Protein AF-A0AAN6SY21-F1 (afdb_monomer_lite)

Radius of gyration: 16.22 Å; chains: 1; bounding box: 30×25×42 Å

Structure (mmCIF, N/CA/C/O backbone):
data_AF-A0AAN6SY21-F1
#
_entry.id   AF-A0AAN6SY21-F1
#
loop_
_atom_site.group_PDB
_atom_site.id
_atom_site.type_symbol
_atom_site.label_atom_id
_atom_site.label_alt_id
_atom_site.label_comp_id
_atom_site.label_asym_id
_atom_site.label_entity_id
_atom_site.label_seq_id
_atom_site.pdbx_PDB_ins_code
_atom_site.Cartn_x
_atom_site.Cartn_y
_atom_site.Cartn_z
_atom_site.occupancy
_atom_site.B_iso_or_equiv
_atom_site.auth_seq_id
_atom_site.auth_comp_id
_atom_site.auth_asym_id
_atom_site.auth_atom_id
_atom_site.pdbx_PDB_model_num
ATOM 1 N N . MET A 1 1 ? -2.732 0.636 1.870 1.00 81.62 1 MET A N 1
ATOM 2 C CA . MET A 1 1 ? -2.852 0.783 3.342 1.00 81.62 1 MET A CA 1
ATOM 3 C C . MET A 1 1 ? -3.647 2.021 3.750 1.00 81.62 1 MET A C 1
ATOM 5 O O . MET A 1 1 ? -4.694 1.831 4.340 1.00 81.62 1 MET A O 1
ATOM 9 N N . LYS A 1 2 ? -3.239 3.257 3.399 1.00 82.75 2 LYS A N 1
ATOM 10 C CA . LYS A 1 2 ? -3.984 4.492 3.751 1.00 82.75 2 LYS A CA 1
ATOM 11 C C . LYS A 1 2 ? -5.486 4.419 3.426 1.00 82.75 2 LYS A C 1
ATOM 13 O O . LYS A 1 2 ? -6.296 4.540 4.330 1.00 82.75 2 LYS A O 1
ATOM 18 N N . LYS A 1 3 ? -5.827 4.124 2.166 1.00 85.81 3 LYS A N 1
ATOM 19 C CA . LYS A 1 3 ? -7.222 3.993 1.719 1.00 85.81 3 LYS A CA 1
ATOM 20 C C . LYS A 1 3 ? -8.009 2.945 2.516 1.00 85.81 3 LYS A C 1
ATOM 22 O O . LYS A 1 3 ? -9.128 3.195 2.918 1.00 85.81 3 LYS A O 1
ATOM 27 N N . TRP A 1 4 ? -7.391 1.800 2.811 1.00 89.00 4 TRP A N 1
ATOM 28 C CA . TRP A 1 4 ? -8.026 0.757 3.620 1.00 89.00 4 TRP A CA 1
ATOM 29 C C . TRP A 1 4 ? -8.365 1.261 5.030 1.00 89.00 4 TRP A C 1
ATOM 31 O O . TRP A 1 4 ? -9.446 0.979 5.526 1.00 89.00 4 TRP A O 1
ATOM 41 N N . ILE A 1 5 ? -7.470 2.037 5.654 1.00 86.81 5 ILE A N 1
ATOM 42 C CA . ILE A 1 5 ? -7.713 2.633 6.977 1.00 86.81 5 ILE A CA 1
ATOM 43 C C . ILE A 1 5 ? -8.851 3.658 6.904 1.00 86.81 5 ILE A C 1
ATOM 45 O O . ILE A 1 5 ? -9.716 3.635 7.769 1.00 86.81 5 ILE A O 1
ATOM 49 N N . GLU A 1 6 ? -8.876 4.503 5.870 1.00 89.62 6 GLU A N 1
ATOM 50 C CA . GLU A 1 6 ? -9.962 5.468 5.621 1.00 89.62 6 GLU A CA 1
ATOM 51 C C . GLU A 1 6 ? -11.319 4.778 5.403 1.00 89.62 6 GLU A C 1
ATOM 53 O O . GLU A 1 6 ? -12.339 5.271 5.869 1.00 89.62 6 GLU A O 1
ATOM 58 N N . ASP A 1 7 ? -11.330 3.615 4.747 1.00 89.38 7 ASP A N 1
ATOM 59 C CA . ASP A 1 7 ? -12.551 2.849 4.476 1.00 89.38 7 ASP A CA 1
ATOM 60 C C . ASP A 1 7 ? -13.094 2.117 5.729 1.00 89.38 7 ASP A C 1
ATOM 62 O O . ASP A 1 7 ? -14.274 1.772 5.772 1.00 89.38 7 ASP A O 1
ATOM 66 N N . HIS A 1 8 ? -12.253 1.856 6.742 1.00 88.88 8 HIS A N 1
ATOM 67 C CA . HIS A 1 8 ? -12.599 1.017 7.908 1.00 88.88 8 HIS A CA 1
ATOM 68 C C . HIS A 1 8 ? -12.608 1.760 9.250 1.00 88.88 8 HIS A C 1
ATOM 70 O O . HIS A 1 8 ? -13.091 1.217 10.247 1.00 88.88 8 HIS A O 1
ATOM 76 N N . HIS A 1 9 ? -12.083 2.983 9.305 1.00 88.25 9 HIS A N 1
ATOM 77 C CA . HIS A 1 9 ? -11.981 3.766 10.530 1.00 88.25 9 HIS A CA 1
ATOM 78 C C . HIS A 1 9 ? -12.285 5.243 10.276 1.00 88.25 9 HIS A C 1
ATOM 80 O O . HIS A 1 9 ? -11.900 5.803 9.254 1.00 88.25 9 HIS A O 1
ATOM 86 N N . ASP A 1 10 ? -12.895 5.898 11.263 1.00 88.94 10 ASP A N 1
ATOM 87 C CA . ASP A 1 10 ? -12.945 7.358 11.311 1.00 88.94 10 ASP A CA 1
ATOM 88 C C . ASP A 1 10 ? -11.561 7.897 11.695 1.00 88.94 10 ASP A C 1
ATOM 90 O O . ASP A 1 10 ? -11.173 7.903 12.866 1.00 88.94 10 ASP A O 1
ATOM 94 N N . VAL A 1 11 ? -10.786 8.284 10.682 1.00 83.00 11 VAL A N 1
ATOM 95 C CA . VAL A 1 11 ? -9.365 8.626 10.825 1.00 83.00 11 VAL A CA 1
ATOM 96 C C . VAL A 1 11 ? -9.155 9.870 11.690 1.00 83.00 11 VAL A C 1
ATOM 98 O O . VAL A 1 11 ? -8.132 9.966 12.367 1.00 83.00 11 VAL A O 1
ATOM 101 N N . GLU A 1 12 ? -10.121 10.792 11.721 1.00 84.12 12 GLU A N 1
ATOM 102 C CA . GLU A 1 12 ? -10.044 12.016 12.530 1.00 84.12 12 GLU A CA 1
ATOM 103 C C . GLU A 1 12 ? -10.262 11.741 14.024 1.00 84.12 12 GLU A C 1
ATOM 105 O O . GLU A 1 12 ? -9.773 12.487 14.874 1.00 84.12 12 GLU A O 1
ATOM 110 N N . ALA A 1 13 ? -10.930 10.634 14.356 1.00 87.31 13 ALA A N 1
ATOM 111 C CA . ALA A 1 13 ? -11.211 10.222 15.727 1.00 87.31 13 ALA A CA 1
ATOM 112 C C . ALA A 1 13 ? -10.184 9.227 16.307 1.00 87.31 13 ALA A C 1
ATOM 114 O O . ALA A 1 13 ? -10.287 8.844 17.477 1.00 87.31 13 ALA A O 1
ATOM 115 N N . LEU A 1 14 ? -9.191 8.781 15.524 1.00 89.06 14 LEU A N 1
ATOM 116 C CA . LEU A 1 14 ? -8.223 7.778 15.975 1.00 89.06 14 LEU A CA 1
ATOM 117 C C . LEU A 1 14 ? -7.197 8.361 16.954 1.00 89.06 14 LEU A C 1
ATOM 119 O O . LEU A 1 14 ? -6.381 9.219 16.617 1.00 89.06 14 LEU A O 1
ATOM 123 N N . SER A 1 15 ? -7.136 7.787 18.155 1.00 93.69 15 SER A N 1
ATOM 124 C CA . SER A 1 15 ? -5.983 7.971 19.040 1.00 93.69 15 SER A CA 1
ATOM 125 C C . SER A 1 15 ? -4.744 7.241 18.502 1.00 93.69 15 SER A C 1
ATOM 127 O O . SER A 1 15 ? -4.844 6.274 17.743 1.00 93.69 15 SER A O 1
ATOM 129 N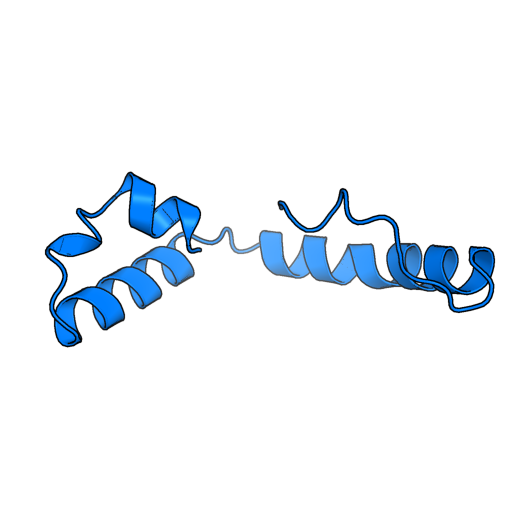 N . LEU A 1 16 ? -3.548 7.646 18.943 1.00 91.38 16 LEU A N 1
ATOM 130 C CA . LEU A 1 16 ? -2.285 7.038 18.500 1.00 91.38 16 LEU A CA 1
ATOM 131 C C . LEU A 1 16 ? -2.233 5.496 18.673 1.00 91.38 16 LEU A C 1
ATOM 133 O O . LEU A 1 16 ? -1.774 4.812 17.754 1.00 91.38 16 LEU A O 1
ATOM 137 N N . PRO A 1 17 ? -2.704 4.907 19.797 1.00 94.06 17 PRO A N 1
ATOM 138 C CA . PRO A 1 17 ? -2.770 3.451 19.940 1.00 94.06 17 PRO A CA 1
ATOM 139 C C . PRO A 1 17 ? -3.728 2.785 18.945 1.00 94.06 17 PRO A C 1
ATOM 141 O O . PRO A 1 17 ? -3.399 1.733 18.397 1.00 94.06 17 PRO A O 1
ATOM 144 N N . GLN A 1 18 ? -4.881 3.403 18.675 1.00 91.56 18 GLN A N 1
ATOM 145 C CA . GLN A 1 18 ? -5.857 2.885 17.712 1.00 91.56 18 GLN A CA 1
ATOM 146 C C . GLN A 1 18 ? -5.328 2.990 16.281 1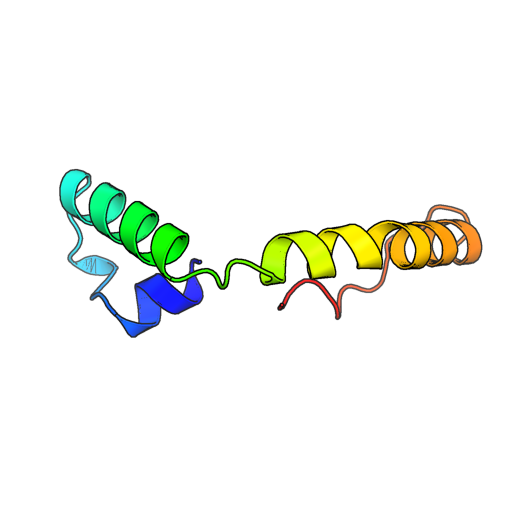.00 91.56 18 GLN A C 1
ATOM 148 O O . GLN A 1 18 ? -5.487 2.056 15.505 1.00 91.56 18 GLN A O 1
ATOM 153 N N . LEU A 1 19 ? -4.610 4.067 15.950 1.00 92.00 19 LEU A N 1
ATOM 154 C CA . LEU A 1 19 ? -3.938 4.199 14.660 1.00 92.00 19 LEU A CA 1
ATOM 155 C C . LEU A 1 19 ? -2.904 3.084 14.453 1.00 92.00 19 LEU A C 1
ATOM 157 O O . LEU A 1 19 ? -2.830 2.509 13.371 1.00 92.00 19 LEU A O 1
ATOM 161 N N . ARG A 1 20 ? -2.136 2.724 15.490 1.00 92.06 20 ARG A N 1
ATOM 162 C CA . ARG A 1 20 ? -1.195 1.594 15.413 1.00 92.06 2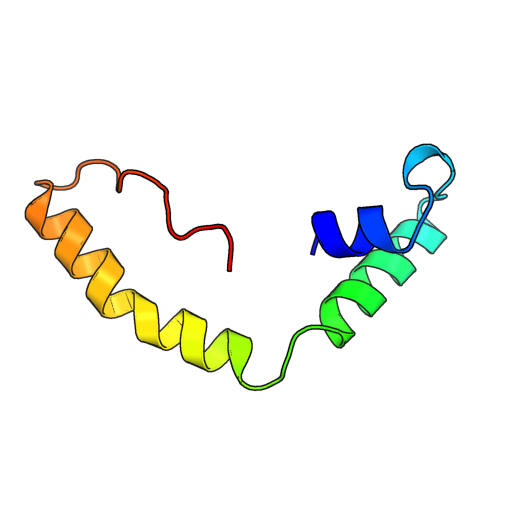0 ARG A CA 1
ATOM 163 C C . ARG A 1 20 ? -1.914 0.277 15.113 1.00 92.06 20 ARG A C 1
ATOM 165 O O . ARG A 1 20 ? -1.437 -0.492 14.284 1.00 92.06 20 ARG A O 1
ATOM 172 N N . GLN A 1 21 ? -3.052 0.028 15.759 1.00 94.12 21 GLN A N 1
ATOM 173 C CA . GLN A 1 21 ? -3.868 -1.159 15.488 1.00 94.12 21 GLN A CA 1
ATOM 174 C C . GLN A 1 21 ? -4.455 -1.141 14.074 1.00 94.12 21 GLN A C 1
ATOM 176 O O . GLN A 1 21 ? -4.400 -2.156 13.389 1.00 94.12 21 GLN A O 1
ATOM 181 N N . ALA A 1 22 ? -4.940 0.010 13.608 1.00 92.25 22 ALA A N 1
ATOM 182 C CA . ALA A 1 22 ? -5.464 0.173 12.256 1.00 92.25 22 ALA A CA 1
ATOM 183 C C . ALA A 1 22 ? -4.386 -0.082 11.189 1.00 92.25 22 ALA A C 1
ATOM 185 O O . ALA A 1 22 ? -4.648 -0.756 10.198 1.00 92.25 22 ALA A O 1
ATOM 186 N N . VAL A 1 23 ? -3.153 0.392 11.405 1.00 93.38 23 VAL A N 1
ATOM 187 C CA . VAL A 1 23 ? -2.015 0.108 10.513 1.00 93.38 23 VAL A CA 1
ATOM 188 C C . VAL A 1 23 ? -1.689 -1.385 10.480 1.00 93.38 23 VAL A C 1
ATOM 190 O O . VAL A 1 23 ? -1.456 -1.918 9.396 1.00 93.38 23 VAL A O 1
ATOM 193 N N . GLN A 1 24 ? -1.705 -2.062 11.632 1.00 93.75 24 GLN A N 1
ATOM 194 C CA . GLN A 1 24 ? -1.496 -3.509 11.687 1.00 93.75 24 GLN A CA 1
ATOM 195 C C . GLN A 1 24 ? -2.619 -4.263 10.961 1.00 93.75 24 GLN A C 1
ATOM 197 O O . GLN A 1 24 ? -2.334 -5.102 10.117 1.00 93.75 24 GLN A O 1
ATOM 202 N N . GLY A 1 25 ? -3.885 -3.909 11.197 1.00 93.44 25 GLY A N 1
ATOM 203 C CA . GLY A 1 25 ? -5.021 -4.519 10.499 1.00 93.44 25 GLY A CA 1
ATOM 204 C C . GLY A 1 25 ? -4.970 -4.298 8.985 1.00 93.44 25 GLY A C 1
ATOM 205 O O . GLY A 1 25 ? -5.193 -5.224 8.210 1.00 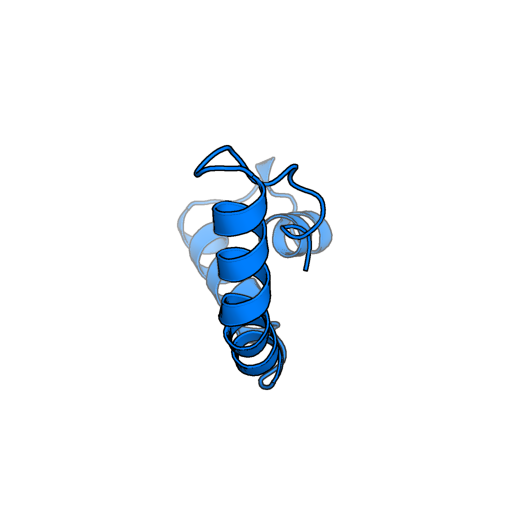93.44 25 GLY A O 1
ATOM 206 N N . ALA A 1 26 ? -4.575 -3.098 8.551 1.00 93.69 26 ALA A N 1
ATOM 207 C CA . ALA A 1 26 ? -4.372 -2.791 7.139 1.00 93.69 26 ALA A CA 1
ATOM 208 C C . ALA A 1 26 ? -3.229 -3.599 6.511 1.00 93.69 26 ALA A C 1
ATOM 210 O O . ALA A 1 26 ? -3.253 -3.848 5.306 1.00 93.69 26 ALA A O 1
ATOM 211 N N . TRP A 1 27 ? -2.212 -3.959 7.298 1.00 93.69 27 TRP A N 1
ATOM 212 C CA . TRP A 1 27 ? -1.116 -4.822 6.865 1.00 93.69 27 TRP A CA 1
ATOM 213 C C . TRP A 1 27 ? -1.566 -6.277 6.753 1.00 93.69 27 TRP A C 1
ATOM 215 O O . TRP A 1 27 ? -1.320 -6.918 5.736 1.00 93.69 27 TRP A O 1
ATOM 225 N N . ASP A 1 28 ? -2.287 -6.769 7.756 1.00 93.94 28 ASP A N 1
ATOM 226 C CA . ASP A 1 28 ? -2.782 -8.146 7.797 1.00 93.94 28 ASP A CA 1
ATOM 227 C C . ASP A 1 28 ? -3.835 -8.415 6.705 1.00 93.94 28 ASP A C 1
ATOM 229 O O . ASP A 1 28 ? -3.994 -9.547 6.252 1.00 93.94 28 ASP A O 1
ATOM 233 N N . ALA A 1 29 ? -4.520 -7.369 6.229 1.00 93.00 29 ALA A N 1
ATOM 234 C CA . ALA A 1 29 ? -5.446 -7.433 5.101 1.00 93.00 29 ALA A CA 1
ATOM 235 C C . ALA A 1 29 ? -4.759 -7.530 3.722 1.00 93.00 29 ALA A C 1
ATOM 237 O O . ALA A 1 29 ? -5.442 -7.743 2.716 1.00 93.00 29 ALA A O 1
ATOM 238 N N . VAL A 1 30 ? -3.434 -7.358 3.633 1.00 92.12 30 VAL A N 1
ATOM 239 C CA . VAL A 1 30 ? -2.707 -7.471 2.360 1.00 92.12 30 VAL A CA 1
ATOM 240 C C . VAL A 1 30 ? -2.672 -8.941 1.912 1.00 92.12 30 VAL A C 1
ATOM 242 O O . VAL A 1 30 ? -2.198 -9.795 2.663 1.00 92.12 30 VAL A O 1
ATOM 245 N N . PRO A 1 31 ? -3.106 -9.272 0.678 1.00 93.00 31 PRO A N 1
ATOM 246 C CA . PRO A 1 31 ? -3.070 -10.648 0.193 1.00 93.00 31 PRO A CA 1
ATOM 247 C C . PRO A 1 31 ? -1.639 -11.225 0.175 1.00 93.00 31 PRO A C 1
ATOM 249 O O . PRO A 1 31 ? -0.720 -10.546 -0.293 1.00 93.00 31 PRO A O 1
ATOM 252 N N . PRO A 1 32 ? -1.421 -12.495 0.570 1.00 89.56 32 PRO A N 1
ATOM 253 C CA . PRO A 1 32 ? -0.080 -13.093 0.650 1.00 89.56 32 PRO A CA 1
ATOM 254 C C . PRO A 1 32 ? 0.721 -13.098 -0.663 1.00 89.56 32 PRO A C 1
ATOM 256 O O . PRO A 1 32 ? 1.955 -13.113 -0.654 1.00 89.56 32 PRO A O 1
ATOM 259 N N . ASP A 1 33 ? 0.036 -13.103 -1.807 1.00 93.38 33 ASP A N 1
ATOM 260 C CA . ASP A 1 33 ? 0.671 -13.086 -3.130 1.00 93.38 33 ASP A CA 1
ATOM 261 C C . ASP A 1 33 ? 0.926 -11.673 -3.661 1.00 93.38 33 ASP A C 1
ATOM 263 O O . ASP A 1 33 ? 1.732 -11.499 -4.576 1.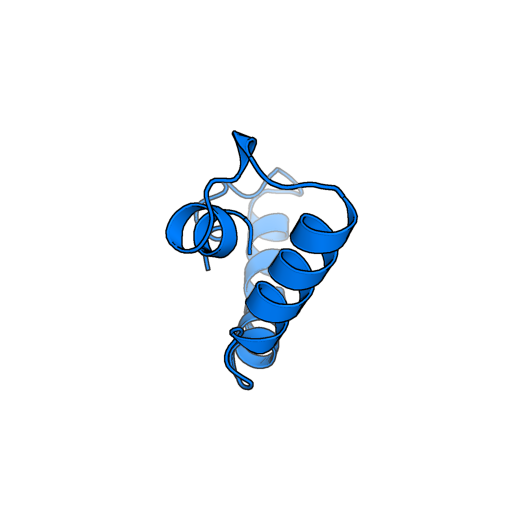00 93.38 33 ASP A O 1
ATOM 267 N N . PHE A 1 34 ? 0.292 -10.654 -3.075 1.00 91.94 34 PHE A N 1
ATOM 268 C CA . PHE A 1 34 ? 0.366 -9.279 -3.560 1.00 91.94 34 PHE A CA 1
ATOM 269 C C . PHE A 1 34 ? 1.809 -8.763 -3.585 1.00 91.94 34 PHE A C 1
ATOM 271 O O . PHE A 1 34 ? 2.276 -8.264 -4.606 1.00 91.94 34 PHE A O 1
ATOM 278 N N . LEU A 1 35 ? 2.559 -8.953 -2.493 1.00 90.44 35 LEU A N 1
ATOM 279 C CA . LEU A 1 35 ? 3.952 -8.497 -2.403 1.00 90.44 35 LEU A CA 1
ATOM 280 C C . LEU A 1 35 ? 4.864 -9.221 -3.402 1.00 90.44 35 LEU A C 1
ATOM 282 O O . LEU A 1 35 ? 5.773 -8.610 -3.965 1.00 90.44 35 LEU A O 1
ATOM 286 N N . ARG A 1 36 ? 4.599 -10.508 -3.669 1.00 92.62 36 ARG A N 1
ATOM 287 C CA . ARG A 1 36 ? 5.320 -11.271 -4.697 1.00 92.62 36 ARG A CA 1
ATOM 288 C C . ARG A 1 36 ? 5.040 -10.711 -6.086 1.00 92.62 36 ARG A C 1
ATOM 290 O O . ARG A 1 36 ? 5.976 -10.438 -6.831 1.00 92.62 36 ARG A O 1
ATOM 297 N N . GLN A 1 37 ? 3.774 -10.474 -6.418 1.00 92.06 37 GLN A N 1
ATOM 298 C CA . GLN A 1 37 ? 3.390 -9.874 -7.698 1.00 92.06 37 GLN A CA 1
ATOM 299 C C . GLN A 1 37 ? 3.987 -8.475 -7.868 1.00 92.06 37 GLN A C 1
ATOM 301 O O . GLN A 1 37 ? 4.547 -8.176 -8.921 1.00 92.06 37 GLN A O 1
ATOM 306 N N . LEU A 1 38 ? 3.957 -7.650 -6.818 1.00 91.19 38 LEU A N 1
ATOM 307 C CA . LEU A 1 38 ? 4.573 -6.327 -6.818 1.00 91.19 38 LEU A CA 1
ATOM 308 C C . LEU A 1 38 ? 6.074 -6.407 -7.120 1.00 91.19 38 LEU A C 1
ATOM 310 O O . LEU A 1 38 ? 6.558 -5.681 -7.990 1.00 91.19 38 LEU A O 1
ATOM 314 N N . ALA A 1 39 ? 6.797 -7.323 -6.469 1.00 92.25 39 ALA A N 1
ATOM 315 C CA . ALA A 1 39 ? 8.219 -7.544 -6.723 1.00 92.25 39 ALA A CA 1
ATOM 316 C C . ALA A 1 39 ? 8.483 -7.975 -8.176 1.00 92.25 39 ALA A C 1
ATOM 318 O O . ALA A 1 39 ? 9.419 -7.481 -8.808 1.00 92.25 39 ALA A O 1
ATOM 319 N N . HIS A 1 40 ? 7.620 -8.815 -8.752 1.00 93.50 40 HIS A N 1
ATOM 320 C CA . HIS A 1 40 ? 7.719 -9.213 -10.159 1.00 93.50 40 HIS A CA 1
ATOM 321 C C . HIS A 1 40 ? 7.528 -8.051 -11.148 1.00 93.50 40 HIS A C 1
ATOM 323 O O . HIS A 1 40 ? 7.982 -8.156 -12.286 1.00 93.50 40 HIS A O 1
ATOM 329 N N . THR A 1 41 ? 6.939 -6.918 -10.741 1.00 91.19 41 THR A N 1
ATOM 330 C CA . THR A 1 41 ? 6.847 -5.723 -11.604 1.00 91.19 41 THR A CA 1
ATOM 331 C C . THR A 1 41 ? 8.159 -4.936 -11.710 1.00 91.19 41 THR A C 1
ATOM 333 O O . THR A 1 41 ? 8.304 -4.108 -12.613 1.00 91.19 41 THR A O 1
ATOM 336 N N . MET A 1 42 ? 9.133 -5.182 -10.824 1.00 91.94 42 MET A N 1
ATOM 337 C CA . MET A 1 42 ? 10.359 -4.381 -10.729 1.00 91.94 42 MET A CA 1
ATOM 338 C C . MET A 1 42 ? 11.196 -4.350 -12.016 1.00 91.94 42 MET A C 1
ATOM 340 O O . MET A 1 42 ? 11.584 -3.251 -12.419 1.00 91.94 42 MET A O 1
ATOM 344 N N . PRO A 1 43 ? 11.443 -5.473 -12.719 1.00 92.75 43 PRO A N 1
ATOM 345 C CA . PRO A 1 43 ? 12.185 -5.435 -13.978 1.00 92.75 43 PRO A CA 1
ATOM 346 C C . PRO A 1 43 ? 11.521 -4.541 -15.034 1.00 92.75 43 PRO A C 1
ATOM 348 O O . PRO A 1 43 ? 12.205 -3.772 -15.705 1.00 92.75 43 PRO A O 1
ATOM 351 N N . GLY A 1 44 ? 10.187 -4.578 -15.138 1.00 90.19 44 GLY A N 1
ATOM 352 C CA . GLY A 1 44 ? 9.436 -3.728 -16.066 1.00 90.19 44 GLY A CA 1
ATOM 353 C C . GLY A 1 44 ? 9.549 -2.241 -15.722 1.00 90.19 44 GLY A C 1
ATOM 354 O O . GLY A 1 44 ? 9.759 -1.416 -16.609 1.00 90.19 44 GLY A O 1
ATOM 355 N N . ARG A 1 45 ? 9.500 -1.893 -14.429 1.00 88.44 45 ARG A N 1
ATOM 356 C CA . ARG A 1 45 ? 9.720 -0.514 -13.959 1.00 88.44 45 ARG A CA 1
ATOM 357 C C . ARG A 1 45 ? 11.123 -0.015 -14.323 1.00 88.44 45 ARG A C 1
ATOM 359 O O . ARG A 1 45 ? 11.264 1.099 -14.814 1.00 88.44 45 ARG A O 1
ATOM 366 N N . LEU A 1 46 ? 12.149 -0.849 -14.144 1.00 89.38 46 LEU A N 1
ATOM 367 C CA . LEU A 1 46 ? 13.531 -0.502 -14.498 1.00 89.38 46 LEU A CA 1
ATOM 368 C C . LEU A 1 46 ? 13.710 -0.293 -16.007 1.00 89.38 46 LEU A C 1
ATOM 370 O O . LEU A 1 46 ? 14.351 0.673 -16.415 1.00 89.38 46 LEU A O 1
ATOM 374 N N . GLN A 1 47 ? 13.108 -1.146 -16.840 1.00 89.50 47 GLN A N 1
ATOM 375 C CA . GLN A 1 47 ? 13.147 -0.979 -18.297 1.00 89.50 47 GLN A CA 1
ATOM 376 C C . GLN A 1 47 ? 12.533 0.351 -18.741 1.00 89.50 47 GLN A C 1
ATOM 378 O O . GLN A 1 47 ? 13.070 1.008 -19.629 1.00 89.50 47 GLN A O 1
ATOM 383 N N . GLN A 1 48 ? 11.448 0.783 -18.098 1.00 86.44 48 GLN A N 1
ATOM 384 C CA . GLN A 1 48 ? 10.828 2.069 -18.403 1.00 86.44 48 GLN A CA 1
ATOM 385 C C . GLN A 1 48 ? 11.710 3.258 -17.990 1.00 86.44 48 GLN A C 1
ATOM 387 O O . GLN A 1 48 ? 11.784 4.234 -18.728 1.00 86.44 48 GLN A O 1
ATOM 392 N N . VAL A 1 49 ? 12.431 3.173 -16.864 1.00 88.19 49 VAL A N 1
ATOM 393 C CA . VAL A 1 49 ? 13.387 4.226 -16.463 1.00 88.19 49 VAL A CA 1
ATOM 394 C C . VAL A 1 49 ? 14.502 4.344 -17.497 1.00 88.19 49 VAL A C 1
ATOM 396 O O . VAL A 1 49 ? 14.861 5.450 -17.896 1.00 88.19 49 VAL A O 1
ATOM 399 N N . ILE A 1 50 ? 15.020 3.208 -17.972 1.00 89.56 50 ILE A N 1
ATOM 400 C CA . ILE A 1 50 ? 16.036 3.175 -19.031 1.00 89.56 50 ILE A CA 1
ATOM 401 C C . ILE A 1 50 ? 15.486 3.809 -20.314 1.00 89.56 50 ILE A C 1
ATOM 403 O O . ILE A 1 50 ? 16.147 4.663 -20.901 1.00 89.56 50 ILE A O 1
ATOM 407 N N . ALA A 1 51 ? 14.268 3.442 -20.723 1.00 87.81 51 ALA A N 1
ATOM 408 C CA . ALA A 1 51 ? 13.617 4.007 -21.905 1.00 87.81 51 ALA A CA 1
ATOM 409 C C . ALA A 1 51 ? 13.390 5.526 -21.791 1.00 87.81 51 ALA A C 1
ATOM 411 O O . ALA A 1 51 ? 13.504 6.240 -22.783 1.00 87.81 51 ALA A O 1
ATOM 412 N N . ASN A 1 52 ? 13.149 6.027 -20.578 1.00 88.88 52 ASN A N 1
ATOM 413 C CA . ASN A 1 52 ? 13.001 7.453 -20.287 1.00 88.88 52 ASN A CA 1
ATOM 414 C C . ASN A 1 52 ? 14.346 8.184 -20.111 1.00 88.88 52 ASN A C 1
ATOM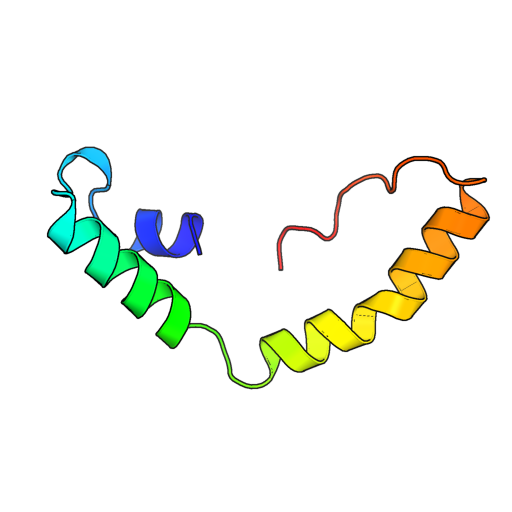 416 O O . ASN A 1 52 ? 14.361 9.327 -19.654 1.00 88.88 52 ASN A O 1
ATOM 420 N N . GLY A 1 53 ? 15.484 7.544 -20.407 1.00 87.00 53 GLY A N 1
ATOM 421 C CA . GLY A 1 53 ? 16.809 8.150 -20.243 1.00 87.00 53 GLY A CA 1
ATOM 422 C C . GLY A 1 53 ? 17.152 8.485 -18.787 1.00 87.00 53 GLY A C 1
ATOM 423 O O . GLY A 1 53 ? 17.883 9.437 -18.532 1.00 87.00 53 GLY A O 1
ATOM 424 N N . GLY A 1 54 ? 16.593 7.741 -17.828 1.00 80.31 54 GLY A N 1
ATOM 425 C CA . GLY A 1 54 ? 16.722 8.016 -16.394 1.00 80.31 54 GLY A CA 1
ATOM 426 C C . GLY A 1 54 ? 15.682 8.995 -15.836 1.00 80.31 54 GLY A C 1
ATOM 427 O O . GLY A 1 54 ? 15.729 9.300 -14.647 1.00 80.31 54 GLY A O 1
ATOM 428 N N . GLY A 1 55 ? 14.751 9.482 -16.664 1.00 79.62 55 GLY A N 1
ATOM 429 C CA . GLY A 1 55 ? 13.656 10.356 -16.244 1.00 79.62 55 GLY A CA 1
ATOM 430 C C . GLY A 1 55 ? 12.582 9.651 -15.410 1.00 79.62 55 GLY A C 1
ATOM 431 O O . GLY A 1 55 ? 12.504 8.422 -15.349 1.00 79.62 55 GLY A O 1
ATOM 432 N N . GLU A 1 56 ? 11.729 10.453 -14.770 1.00 76.12 56 GLU A N 1
ATOM 433 C CA . GLU A 1 56 ? 10.651 9.961 -13.912 1.00 76.12 56 GLU A CA 1
ATOM 434 C C . GLU A 1 56 ? 9.687 9.047 -14.688 1.00 76.12 56 GLU A C 1
ATOM 436 O O . GLU A 1 56 ? 9.334 9.288 -15.847 1.00 76.12 56 GLU A O 1
ATOM 441 N N . LEU A 1 57 ? 9.252 7.966 -14.045 1.00 68.94 57 LEU A N 1
ATOM 442 C CA . LEU A 1 57 ? 8.170 7.140 -14.563 1.00 68.94 57 LEU A CA 1
ATOM 443 C C . LEU A 1 57 ? 6.863 7.893 -14.347 1.00 68.94 57 LEU A C 1
ATOM 445 O O . LEU A 1 57 ? 6.480 8.102 -13.198 1.00 68.94 57 LEU A O 1
ATOM 449 N N . VAL A 1 58 ? 6.156 8.262 -15.419 1.00 61.53 58 VAL A N 1
ATOM 450 C CA . VAL A 1 58 ? 4.819 8.859 -15.296 1.00 61.53 58 VAL A CA 1
ATOM 451 C C . VAL A 1 58 ? 3.925 7.874 -14.535 1.00 61.53 58 VAL A C 1
ATOM 453 O O . VAL A 1 58 ? 3.606 6.768 -14.978 1.00 61.53 58 VAL A O 1
ATOM 456 N N . THR A 1 59 ? 3.602 8.270 -13.313 1.00 54.91 59 THR A N 1
ATOM 457 C CA . THR A 1 59 ? 3.135 7.449 -12.202 1.00 54.91 59 THR A CA 1
ATOM 458 C C . THR A 1 59 ? 1.673 7.034 -12.373 1.00 54.91 59 THR A C 1
ATOM 460 O O . THR A 1 59 ? 0.768 7.638 -11.812 1.00 54.91 59 THR A O 1
ATOM 463 N N . ARG A 1 60 ? 1.408 5.951 -13.115 1.00 49.91 60 ARG A N 1
ATOM 464 C CA . ARG A 1 60 ? 0.086 5.279 -13.101 1.00 49.91 60 ARG A CA 1
ATOM 465 C C . ARG A 1 60 ? 0.040 3.948 -12.346 1.00 49.91 60 ARG A C 1
ATOM 467 O O . ARG A 1 60 ? -1.041 3.408 -12.158 1.00 49.91 60 ARG A O 1
ATOM 474 N N . PHE A 1 61 ? 1.176 3.446 -11.857 1.00 50.66 61 PHE A N 1
ATOM 475 C CA . PHE A 1 61 ? 1.285 2.097 -11.270 1.00 50.66 61 PHE A CA 1
ATOM 476 C C . PHE A 1 61 ? 1.514 2.057 -9.748 1.00 50.66 61 PHE A C 1
ATOM 478 O O . PHE A 1 61 ? 1.822 0.998 -9.205 1.00 50.66 61 PHE A O 1
ATOM 485 N N . TRP A 1 62 ? 1.376 3.185 -9.045 1.00 48.06 62 TRP A N 1
ATOM 486 C CA . TRP A 1 62 ? 1.500 3.238 -7.578 1.00 48.06 62 TRP A CA 1
ATOM 487 C C . TRP A 1 62 ? 0.183 2.968 -6.827 1.00 48.06 62 TRP A C 1
ATOM 489 O O . TRP A 1 62 ? 0.181 2.970 -5.602 1.00 48.06 62 TRP A O 1
ATOM 499 N N . TYR A 1 63 ? -0.916 2.710 -7.545 1.00 42.75 63 TYR A N 1
ATOM 500 C CA . TYR A 1 63 ? -2.222 2.345 -6.977 1.00 42.75 63 TYR A CA 1
ATOM 501 C C . TYR A 1 63 ? -2.555 0.862 -7.200 1.00 42.75 63 TYR A C 1
ATOM 503 O O . TYR A 1 63 ? -3.651 0.525 -7.645 1.00 42.75 63 TYR A O 1
ATOM 511 N N . LEU A 1 64 ? -1.593 -0.015 -6.923 1.00 42.56 64 LEU A N 1
ATOM 512 C CA . LEU A 1 64 ? -1.888 -1.390 -6.528 1.00 42.56 64 LEU A CA 1
ATOM 513 C C . LEU A 1 64 ? -1.607 -1.487 -5.033 1.00 42.56 64 LEU A C 1
ATOM 515 O O . LEU A 1 64 ? -0.535 -0.983 -4.624 1.00 42.56 64 LEU A O 1
#

Organism: NCBI:txid113614

InterPro domains:
  IPR036397 Ribonuclease H superfamily [G3DSA:3.30.420.10] (1-57)

pLDDT: mean 84.99, std 13.22, range [42.56, 94.12]

Foldseek 3Di:
DVVQLVVPDPPVPDDPVNVVVSVVVVVVPDDPCNVVVVVVCVVVVVVVCVVVVNDDDPDPPPPD

Secondary structure (DSSP, 8-state):
-HHHHHHHS-GGG--HHHHHHHHHHHHHTS-TTHHHHHHHTHHHHHHHHHHTTTPPP-SSSS--

Sequence (64 aa):
MKKWIEDHHDVEALSLPQLRQAVQGAWDAVPPDFLRQLAHTMPGRLQQVIANGGGELVTRFWYL